Protein AF-A0A4P9Z6X3-F1 (afdb_monomer_lite)

Radius of gyration: 13.65 Å; chains: 1; bounding box: 27×30×36 Å

InterPro domains:
  IPR009288 Gamma-glutamylcyclotransferase, AIG2-like domain [PF06094] (5-85)
  IPR013024 Gamma-glutamyl cyclotransferase-like [cd06661] (5-86)
  IPR036568 Gamma-glutamyl cyclotransferase-like superfamily [SSF110857] (1-85)
  IPR045038 Protein AIG2-like [PTHR31544] (2-85)

Structure (mmCIF, N/CA/C/O backbone):
data_AF-A0A4P9Z6X3-F1
#
_entry.id   AF-A0A4P9Z6X3-F1
#
loop_
_atom_site.group_PDB
_atom_site.id
_atom_site.type_symbol
_atom_site.label_atom_id
_atom_site.label_alt_id
_atom_site.label_comp_id
_atom_site.label_asym_id
_atom_site.label_entity_id
_atom_site.label_seq_id
_atom_site.pdbx_PDB_ins_code
_atom_site.Cartn_x
_atom_site.Cartn_y
_atom_site.Cartn_z
_atom_site.occupancy
_atom_site.B_iso_or_equiv
_atom_site.auth_seq_id
_atom_site.auth_comp_id
_atom_site.auth_asym_id
_atom_site.auth_atom_id
_atom_site.pdbx_PDB_model_num
ATOM 1 N N . MET A 1 1 ? 0.556 14.747 -9.868 1.00 78.62 1 MET A N 1
ATOM 2 C CA . MET A 1 1 ? 1.456 14.269 -8.795 1.00 78.62 1 MET A CA 1
ATOM 3 C C . MET A 1 1 ? 0.613 13.948 -7.586 1.00 78.62 1 MET A C 1
ATOM 5 O O . MET A 1 1 ? -0.182 14.785 -7.176 1.00 78.62 1 MET A O 1
ATOM 9 N N . HIS A 1 2 ? 0.800 12.755 -7.041 1.00 88.88 2 HIS A N 1
ATOM 10 C CA . HIS A 1 2 ? -0.041 12.183 -5.999 1.00 88.88 2 HIS A CA 1
ATOM 11 C C . HIS A 1 2 ? 0.772 11.833 -4.759 1.00 88.88 2 HIS A C 1
ATOM 13 O O . HIS A 1 2 ? 2.006 11.749 -4.799 1.00 88.88 2 HIS A O 1
ATOM 19 N N . ALA A 1 3 ? 0.062 11.632 -3.655 1.00 90.00 3 ALA A N 1
ATOM 20 C CA . ALA A 1 3 ? 0.618 11.104 -2.424 1.00 90.00 3 ALA A CA 1
ATOM 21 C C . ALA A 1 3 ? -0.233 9.926 -1.949 1.00 90.00 3 ALA A C 1
ATOM 23 O O . ALA A 1 3 ? -1.459 10.013 -1.965 1.00 90.00 3 ALA A O 1
ATOM 24 N N . ALA A 1 4 ? 0.418 8.849 -1.518 1.00 90.19 4 ALA A N 1
ATOM 25 C CA . ALA A 1 4 ? -0.241 7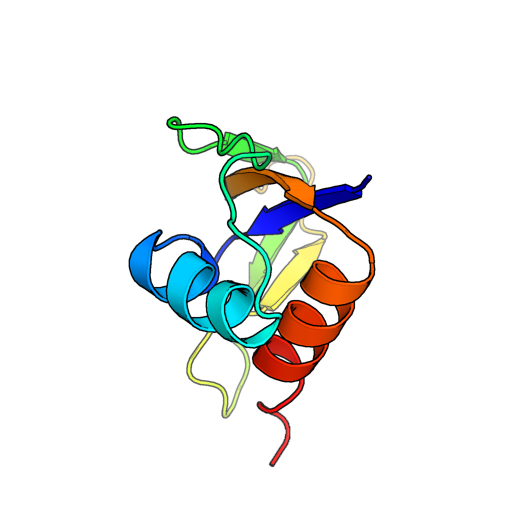.643 -1.034 1.00 90.19 4 ALA A CA 1
ATOM 26 C C . ALA A 1 4 ? 0.335 7.224 0.322 1.00 90.19 4 ALA A C 1
ATOM 28 O O . ALA A 1 4 ? 1.543 7.323 0.560 1.00 90.19 4 ALA A O 1
ATOM 29 N N . PHE A 1 5 ? -0.547 6.775 1.214 1.00 91.00 5 PHE A N 1
ATOM 30 C CA . PHE A 1 5 ? -0.193 6.241 2.524 1.00 91.00 5 PHE A CA 1
ATOM 31 C C . PHE A 1 5 ? -0.253 4.715 2.490 1.00 91.00 5 PHE A C 1
ATOM 33 O O . PHE A 1 5 ? -1.303 4.134 2.220 1.00 91.00 5 PHE A O 1
ATOM 40 N N . PHE A 1 6 ? 0.866 4.070 2.798 1.00 90.19 6 PHE A N 1
ATOM 41 C CA . PHE A 1 6 ? 1.002 2.617 2.792 1.00 90.19 6 PHE A CA 1
ATOM 42 C C . PHE A 1 6 ? 1.075 2.076 4.217 1.00 90.19 6 PHE A C 1
ATOM 44 O O . PHE A 1 6 ? 1.818 2.604 5.040 1.00 90.19 6 PHE A O 1
ATOM 51 N N . TYR A 1 7 ? 0.341 0.999 4.497 1.00 87.94 7 TYR A N 1
ATOM 52 C CA . TYR A 1 7 ? 0.201 0.411 5.840 1.00 87.94 7 TYR A CA 1
ATOM 53 C C . TYR A 1 7 ? 0.457 -1.110 5.884 1.00 87.94 7 TYR A C 1
ATOM 55 O O . TYR A 1 7 ? 0.212 -1.756 6.906 1.00 87.94 7 TYR A O 1
ATOM 63 N N . GLY A 1 8 ? 0.925 -1.679 4.769 1.00 84.31 8 GLY A N 1
ATOM 64 C CA . GLY A 1 8 ? 1.158 -3.111 4.580 1.00 84.31 8 GLY A CA 1
ATOM 65 C C . GLY A 1 8 ? 2.481 -3.404 3.868 1.00 84.31 8 GLY A C 1
ATOM 66 O O . GLY A 1 8 ? 3.517 -2.819 4.186 1.00 84.31 8 GLY A O 1
ATOM 67 N N . SER A 1 9 ? 2.454 -4.303 2.885 1.00 84.06 9 SER A N 1
ATOM 68 C CA . SER A 1 9 ? 3.639 -4.782 2.148 1.00 84.06 9 SER A CA 1
ATOM 69 C C . SER A 1 9 ? 4.424 -3.654 1.455 1.00 84.06 9 SER A C 1
ATOM 71 O O . SER A 1 9 ? 5.659 -3.639 1.487 1.00 84.06 9 SER A O 1
ATOM 73 N N . LEU A 1 10 ? 3.721 -2.651 0.920 1.00 84.75 10 LEU A N 1
ATOM 74 C CA . LEU A 1 10 ? 4.302 -1.480 0.253 1.00 84.75 10 LEU A CA 1
ATOM 75 C C . LEU A 1 10 ? 5.071 -0.527 1.187 1.00 84.75 10 LEU A C 1
ATOM 77 O O . LEU A 1 10 ? 5.773 0.369 0.715 1.00 84.75 10 LEU A O 1
ATOM 81 N N . MET A 1 11 ? 5.022 -0.735 2.509 1.00 86.06 11 MET A N 1
ATOM 82 C CA . MET A 1 11 ? 5.896 -0.016 3.446 1.00 86.06 11 MET A CA 1
ATOM 83 C C . MET A 1 11 ? 7.375 -0.370 3.237 1.00 86.06 11 MET A C 1
ATOM 85 O O . MET A 1 11 ? 8.262 0.436 3.546 1.00 86.06 11 MET A O 1
ATOM 89 N N . HIS A 1 12 ? 7.667 -1.561 2.708 1.00 85.50 12 HIS A N 1
ATOM 90 C CA . HIS A 1 12 ? 9.036 -1.984 2.466 1.00 85.50 12 HIS A CA 1
ATOM 91 C C . HIS A 1 12 ? 9.568 -1.369 1.155 1.00 85.50 12 HIS A C 1
ATOM 93 O O . HIS A 1 12 ? 9.035 -1.659 0.081 1.00 85.50 12 HIS A O 1
ATOM 99 N N . PRO A 1 13 ? 10.666 -0.583 1.182 1.00 83.75 13 PRO A N 1
ATOM 100 C CA . PRO A 1 13 ? 11.127 0.161 0.005 1.00 83.75 13 PRO A CA 1
ATOM 101 C C . PRO A 1 13 ? 11.461 -0.732 -1.195 1.00 83.75 13 PRO A C 1
ATOM 103 O O . PRO A 1 13 ? 11.220 -0.335 -2.328 1.00 83.75 13 PRO A O 1
ATOM 106 N N . LYS A 1 14 ? 11.959 -1.957 -0.965 1.00 85.44 14 LYS A N 1
ATOM 107 C CA . LYS A 1 14 ? 1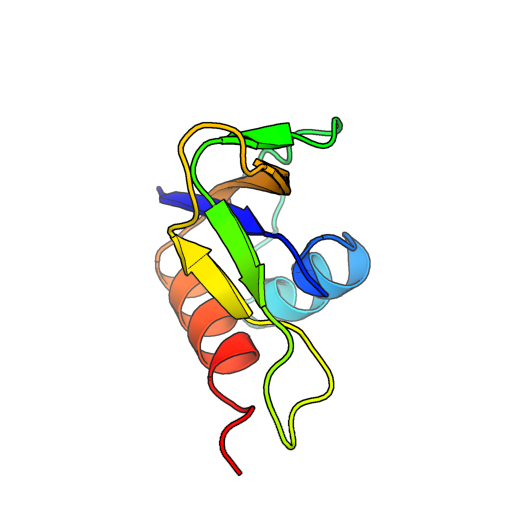2.210 -2.918 -2.056 1.00 85.44 14 LYS A CA 1
ATOM 108 C C . LYS A 1 14 ? 10.936 -3.326 -2.802 1.00 85.44 14 LYS A C 1
ATOM 110 O O . LYS A 1 14 ? 10.997 -3.483 -4.012 1.00 85.44 14 LYS A O 1
ATOM 115 N N . VAL A 1 15 ? 9.811 -3.493 -2.099 1.00 86.31 15 VAL A N 1
ATOM 116 C CA . VAL A 1 15 ? 8.538 -3.894 -2.721 1.00 86.31 15 VAL A CA 1
ATOM 117 C C . VAL A 1 15 ? 7.999 -2.729 -3.542 1.00 86.31 15 VAL A C 1
ATOM 119 O O . VAL A 1 15 ? 7.735 -2.891 -4.728 1.00 86.31 15 VAL A O 1
ATOM 122 N N . LEU A 1 16 ? 7.961 -1.532 -2.950 1.00 86.25 16 LEU A N 1
ATOM 123 C CA . LEU A 1 16 ? 7.555 -0.311 -3.645 1.00 86.25 16 LEU A CA 1
ATOM 124 C C . LEU A 1 16 ? 8.395 -0.064 -4.909 1.00 86.25 16 LEU A C 1
ATOM 126 O O . LEU A 1 16 ? 7.849 0.176 -5.982 1.00 86.25 16 LEU A O 1
ATOM 130 N N . HIS A 1 17 ? 9.722 -0.176 -4.801 1.00 85.94 17 HIS A N 1
ATOM 131 C CA . HIS A 1 17 ? 10.618 -0.008 -5.942 1.00 85.94 17 HIS A CA 1
ATOM 132 C C . HIS A 1 17 ? 10.408 -1.093 -7.003 1.00 85.94 17 HIS A C 1
ATOM 134 O O . HIS A 1 17 ? 10.452 -0.790 -8.188 1.00 85.94 17 HIS A O 1
ATOM 140 N N . ALA A 1 18 ? 10.164 -2.346 -6.609 1.00 86.44 18 ALA A N 1
ATOM 141 C CA . ALA A 1 18 ? 9.899 -3.426 -7.556 1.00 86.44 18 ALA A CA 1
ATOM 142 C C . ALA A 1 18 ? 8.603 -3.201 -8.347 1.00 86.44 18 ALA A C 1
ATOM 144 O O . ALA A 1 18 ? 8.587 -3.452 -9.549 1.00 86.44 18 ALA A O 1
ATOM 145 N N . VAL A 1 19 ? 7.543 -2.698 -7.704 1.00 86.31 19 VAL A N 1
ATOM 146 C CA . VAL A 1 19 ? 6.280 -2.361 -8.383 1.00 86.31 19 VAL A CA 1
ATOM 147 C C . VAL A 1 19 ? 6.490 -1.191 -9.341 1.00 86.31 19 VAL A C 1
ATOM 149 O O . VAL A 1 19 ? 6.120 -1.273 -10.509 1.00 86.31 19 VAL A O 1
ATOM 152 N N . ILE A 1 20 ? 7.152 -0.130 -8.881 1.00 85.81 20 ILE A N 1
ATOM 153 C CA . ILE A 1 20 ? 7.319 1.105 -9.654 1.00 85.81 20 ILE A CA 1
ATOM 154 C C . ILE A 1 20 ? 8.320 0.953 -10.796 1.00 85.81 20 ILE A C 1
ATOM 156 O O . ILE A 1 20 ? 8.083 1.489 -11.875 1.00 85.81 20 ILE A O 1
ATOM 160 N N . ALA A 1 21 ? 9.382 0.164 -10.626 1.00 84.00 21 ALA A N 1
ATOM 161 C CA . ALA A 1 21 ? 10.346 -0.110 -11.691 1.00 84.00 21 ALA A CA 1
ATOM 162 C C . ALA A 1 21 ? 9.697 -0.748 -12.935 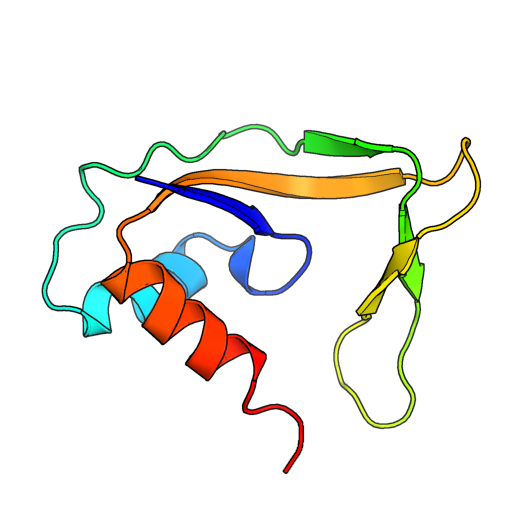1.00 84.00 21 ALA A C 1
ATOM 164 O O . ALA A 1 21 ? 10.248 -0.640 -14.030 1.00 84.00 21 ALA A O 1
ATOM 165 N N . ARG A 1 22 ? 8.508 -1.358 -12.803 1.00 79.44 22 ARG A N 1
ATOM 166 C CA . ARG A 1 22 ? 7.737 -1.892 -13.940 1.00 79.44 22 ARG A CA 1
ATOM 167 C C . ARG A 1 22 ? 7.189 -0.807 -14.871 1.00 79.44 22 ARG A C 1
ATOM 169 O O . ARG A 1 22 ? 6.903 -1.131 -16.016 1.00 79.44 22 ARG A O 1
ATOM 176 N N . SER A 1 23 ? 7.082 0.445 -14.418 1.00 74.94 23 SER A N 1
ATOM 177 C CA . SER A 1 23 ? 6.700 1.593 -15.266 1.00 74.94 23 SER A CA 1
ATOM 178 C C . SER A 1 23 ? 7.813 2.046 -16.216 1.00 74.94 23 SER A C 1
ATOM 180 O O . SER A 1 23 ? 7.594 2.890 -17.074 1.00 74.94 23 SER A O 1
ATOM 182 N N . GLY A 1 24 ? 9.050 1.562 -16.039 1.00 71.25 24 GLY A N 1
ATOM 183 C CA . GLY A 1 24 ? 10.209 2.086 -16.768 1.00 71.25 24 GLY A CA 1
ATOM 184 C C . GLY A 1 24 ? 10.639 3.498 -16.341 1.00 71.25 24 GLY A C 1
ATOM 185 O O . GLY A 1 24 ? 11.645 3.999 -16.842 1.00 71.25 24 GLY A O 1
ATOM 186 N N . MET A 1 25 ? 9.940 4.132 -15.391 1.00 69.12 25 MET A N 1
ATOM 187 C CA . MET A 1 25 ? 10.337 5.409 -14.802 1.00 69.12 25 MET A CA 1
ATOM 188 C C . MET A 1 25 ? 11.241 5.212 -13.585 1.00 69.12 25 MET A C 1
ATOM 190 O O . MET A 1 25 ? 11.043 4.332 -12.747 1.00 69.12 25 MET A O 1
ATOM 194 N N . SER A 1 26 ? 12.237 6.090 -13.457 1.00 65.75 26 SER A N 1
ATOM 195 C CA . SER A 1 26 ? 13.053 6.172 -12.248 1.00 65.75 26 SER A CA 1
ATOM 196 C C . SER A 1 26 ? 12.247 6.818 -11.120 1.00 65.75 26 SER A C 1
ATOM 198 O O . SER A 1 26 ? 11.785 7.954 -11.252 1.00 65.75 26 SER A O 1
ATOM 200 N N . GLY A 1 27 ? 12.145 6.135 -9.976 1.00 66.25 27 GLY A N 1
ATOM 201 C CA . GLY A 1 27 ? 11.530 6.652 -8.746 1.00 66.25 27 GLY A CA 1
ATOM 202 C C . GLY A 1 27 ? 12.280 7.828 -8.097 1.00 66.25 27 GLY A C 1
ATOM 203 O O . GLY A 1 27 ? 11.971 8.193 -6.970 1.00 66.25 27 GLY A O 1
ATOM 204 N N . ALA A 1 28 ? 13.259 8.434 -8.778 1.00 68.56 28 ALA A N 1
ATOM 205 C CA . ALA A 1 28 ? 14.078 9.542 -8.277 1.00 68.56 28 ALA A CA 1
ATOM 206 C C . ALA A 1 28 ? 13.281 10.799 -7.880 1.00 68.56 28 ALA A C 1
ATOM 208 O O . ALA A 1 28 ? 13.770 11.613 -7.104 1.00 68.56 28 ALA A O 1
ATOM 209 N N . HIS A 1 29 ? 12.066 10.966 -8.405 1.00 74.75 29 HIS A 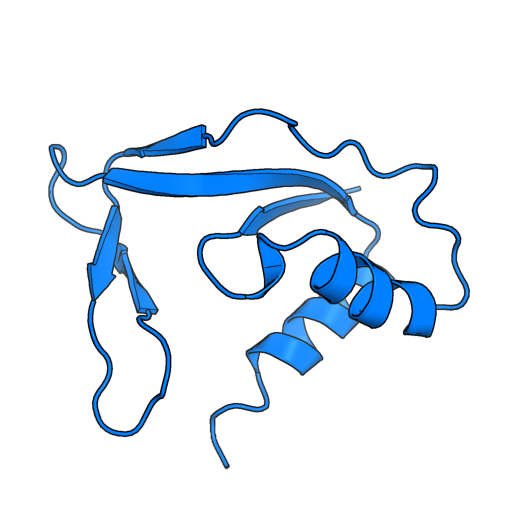N 1
ATOM 210 C CA . HIS A 1 29 ? 11.174 12.084 -8.084 1.00 74.75 29 HIS A CA 1
ATOM 211 C C . HIS A 1 29 ? 10.227 11.783 -6.911 1.00 74.75 29 HIS A C 1
ATOM 213 O O . HIS A 1 29 ? 9.427 12.638 -6.528 1.00 74.75 29 HIS A O 1
ATOM 219 N N . MET A 1 30 ? 10.293 10.573 -6.350 1.00 80.69 30 MET A N 1
ATOM 220 C CA . MET A 1 30 ? 9.462 10.181 -5.224 1.00 80.69 30 MET A CA 1
ATOM 221 C C . MET A 1 30 ? 10.126 10.569 -3.911 1.00 80.69 30 MET A C 1
ATOM 223 O O . MET A 1 30 ? 11.241 10.143 -3.610 1.00 80.69 30 MET A O 1
ATOM 227 N N . ASP A 1 31 ? 9.395 11.320 -3.099 1.00 82.94 31 ASP A N 1
ATOM 228 C CA . ASP A 1 31 ? 9.798 11.630 -1.736 1.00 82.94 31 ASP A CA 1
ATOM 229 C C . ASP A 1 31 ? 9.076 10.684 -0.781 1.00 82.94 31 ASP A C 1
ATOM 231 O O . ASP A 1 31 ? 7.851 10.722 -0.623 1.00 82.94 31 ASP A O 1
ATOM 235 N N . ARG A 1 32 ? 9.840 9.783 -0.172 1.00 82.38 32 ARG A N 1
ATOM 236 C CA . ARG A 1 32 ? 9.322 8.838 0.808 1.00 82.38 32 ARG A CA 1
ATOM 237 C C . ARG A 1 32 ? 9.671 9.338 2.193 1.00 82.38 32 ARG A C 1
ATOM 239 O O . ARG A 1 32 ? 10.846 9.407 2.544 1.00 82.38 32 ARG A O 1
ATOM 246 N N . CYS A 1 33 ? 8.653 9.592 3.009 1.00 79.19 33 CYS A N 1
ATOM 247 C CA . CYS A 1 33 ? 8.876 9.951 4.399 1.00 79.19 33 CYS A CA 1
ATOM 248 C C . CYS A 1 33 ? 9.636 8.815 5.104 1.00 79.19 33 CYS A C 1
ATOM 250 O O . CYS A 1 33 ? 9.124 7.706 5.249 1.00 79.19 33 CYS A O 1
ATOM 252 N N . SER A 1 34 ? 10.870 9.095 5.534 1.00 68.56 34 SER A N 1
ATOM 253 C CA . SER A 1 34 ? 11.730 8.128 6.232 1.00 68.56 34 SER A CA 1
ATOM 254 C C . SER A 1 34 ? 11.153 7.681 7.575 1.00 68.56 34 SER A C 1
ATOM 256 O O . SER A 1 34 ? 11.468 6.594 8.054 1.00 68.56 34 SER A O 1
ATOM 258 N N . ASN A 1 35 ? 10.295 8.512 8.169 1.00 74.69 35 ASN A N 1
ATOM 259 C CA . ASN A 1 35 ? 9.638 8.229 9.434 1.00 74.69 35 ASN A CA 1
ATOM 260 C C . ASN A 1 35 ? 8.291 7.547 9.194 1.00 74.69 35 ASN A C 1
ATOM 262 O 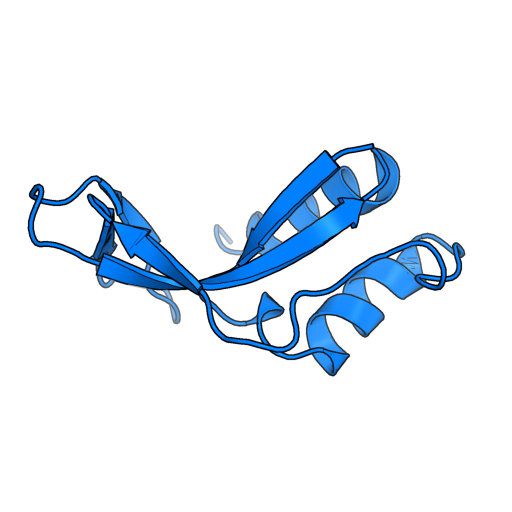O . ASN A 1 35 ? 7.521 7.948 8.320 1.00 74.69 35 ASN A O 1
ATOM 266 N N . HIS A 1 36 ? 7.993 6.556 10.031 1.00 81.50 36 HIS A N 1
ATOM 267 C CA . HIS A 1 36 ? 6.660 5.987 10.112 1.00 81.50 36 HIS A CA 1
ATOM 268 C C . HIS A 1 36 ? 5.675 7.060 10.592 1.00 81.50 36 HIS A C 1
ATOM 270 O O . HIS A 1 36 ? 5.889 7.686 11.630 1.00 81.50 36 HIS A O 1
ATOM 276 N N . LEU A 1 37 ? 4.612 7.281 9.824 1.00 87.69 37 LEU A N 1
ATOM 277 C CA . LEU A 1 37 ? 3.559 8.245 10.119 1.00 87.69 37 LEU A CA 1
ATOM 278 C C . LEU A 1 37 ? 2.336 7.533 10.678 1.00 87.69 37 LEU A C 1
ATOM 280 O O . LEU A 1 37 ? 2.007 6.422 10.265 1.00 87.69 37 LEU A O 1
ATOM 284 N N . SER A 1 38 ? 1.649 8.200 11.594 1.00 88.00 38 SER A N 1
ATOM 285 C CA . SER A 1 38 ? 0.388 7.745 12.154 1.00 88.00 38 SER A CA 1
ATOM 286 C C . SER A 1 38 ? -0.805 8.401 11.469 1.00 88.00 38 SER A C 1
ATOM 288 O O . SER A 1 38 ? -0.921 9.623 11.415 1.00 88.00 38 SER A O 1
ATOM 290 N N . MET A 1 39 ? -1.733 7.577 10.994 1.00 89.19 39 MET A N 1
ATOM 291 C CA . MET A 1 39 ? -3.032 8.000 10.490 1.00 89.19 39 MET A CA 1
ATOM 292 C C . MET A 1 39 ? -4.089 7.743 11.567 1.00 89.19 39 MET A C 1
ATOM 294 O O . MET A 1 39 ? -4.405 6.591 11.864 1.00 89.19 39 MET A O 1
ATOM 298 N N . GLN A 1 40 ? -4.591 8.820 12.174 1.00 93.12 40 GLN A N 1
ATOM 299 C CA . GLN A 1 40 ? -5.623 8.785 13.218 1.00 93.12 40 GLN A CA 1
ATOM 300 C C . GLN A 1 40 ? -7.015 8.539 12.620 1.00 93.12 40 GLN A C 1
ATOM 302 O O . GLN A 1 40 ? -7.287 8.947 11.487 1.00 93.12 40 GLN A O 1
ATOM 307 N N . GLY A 1 41 ? -7.906 7.900 13.375 1.00 92.69 41 GLY A N 1
ATOM 308 C CA . GLY A 1 41 ? -9.265 7.579 12.933 1.00 92.69 41 GLY A CA 1
ATOM 309 C C . GLY A 1 41 ? -9.366 6.316 12.073 1.00 92.69 41 GLY A C 1
ATOM 310 O O . GLY A 1 41 ? -10.402 6.078 11.447 1.00 92.69 41 GLY A O 1
ATOM 311 N N . TYR A 1 42 ? -8.296 5.523 11.993 1.00 92.69 42 TYR A N 1
ATOM 312 C CA . TYR A 1 42 ? -8.240 4.298 11.197 1.00 92.69 42 TYR A CA 1
ATOM 313 C C . TYR A 1 42 ? -7.661 3.153 12.009 1.00 92.69 42 TYR A C 1
ATOM 315 O O . TYR A 1 42 ? -6.780 3.348 12.844 1.00 92.69 42 TYR A O 1
ATOM 323 N N . ARG A 1 43 ? -8.100 1.936 11.694 1.00 92.31 43 ARG A N 1
ATOM 324 C CA . ARG A 1 43 ? -7.592 0.703 12.294 1.00 92.31 43 ARG A CA 1
ATOM 325 C C . ARG A 1 43 ? -7.310 -0.353 11.238 1.00 92.31 43 ARG A C 1
ATOM 327 O O . ARG A 1 43 ? -7.949 -0.399 10.187 1.00 92.31 43 ARG A O 1
ATOM 334 N N . ARG A 1 44 ? -6.378 -1.248 11.561 1.00 90.50 44 ARG A N 1
ATOM 335 C CA . ARG A 1 44 ? -6.149 -2.476 10.794 1.00 90.50 44 ARG A CA 1
ATOM 336 C C . ARG A 1 44 ? -7.160 -3.522 11.243 1.00 90.50 44 ARG A C 1
ATOM 338 O O . ARG A 1 44 ? -7.215 -3.847 12.427 1.00 90.50 44 ARG A O 1
ATOM 345 N N . HIS A 1 45 ? -7.945 -4.033 10.308 1.00 88.50 45 HIS A N 1
ATOM 346 C CA . HIS A 1 45 ? -8.932 -5.071 10.551 1.00 88.50 45 HIS A CA 1
ATOM 347 C C . HIS A 1 45 ? -8.509 -6.360 9.839 1.00 88.50 45 HIS A C 1
ATOM 349 O O . HIS A 1 45 ? -8.268 -6.321 8.632 1.00 88.50 45 HIS A O 1
ATOM 355 N N . PRO A 1 46 ? -8.406 -7.498 10.545 1.00 86.19 46 PRO A N 1
ATOM 356 C CA . PRO A 1 46 ? -8.094 -8.770 9.907 1.00 86.19 46 PRO A CA 1
ATOM 357 C C . PRO A 1 46 ? -9.214 -9.150 8.935 1.00 86.19 46 PRO A C 1
ATOM 359 O O . PRO A 1 46 ? -10.396 -9.002 9.245 1.00 86.19 46 PRO A O 1
ATOM 362 N N . VAL A 1 47 ? -8.846 -9.614 7.747 1.00 85.75 47 VAL A N 1
ATOM 363 C CA . VAL A 1 47 ? -9.798 -10.050 6.723 1.00 85.75 47 VAL A CA 1
ATOM 364 C C . VAL A 1 47 ? -9.753 -11.571 6.658 1.00 85.75 47 VAL A C 1
ATOM 366 O O . VAL A 1 47 ? -8.681 -12.170 6.626 1.00 85.75 47 VAL A O 1
ATOM 369 N N . HIS A 1 48 ? -10.923 -12.210 6.683 1.00 86.25 48 HIS A N 1
ATOM 370 C CA . HIS A 1 48 ? -11.004 -13.657 6.517 1.00 86.25 48 HIS A CA 1
ATOM 371 C C . HIS A 1 48 ? -10.535 -14.043 5.113 1.00 86.25 48 HIS A C 1
ATOM 373 O O . HIS A 1 48 ? -10.945 -13.416 4.142 1.00 86.25 48 HIS A O 1
ATOM 379 N N . HIS 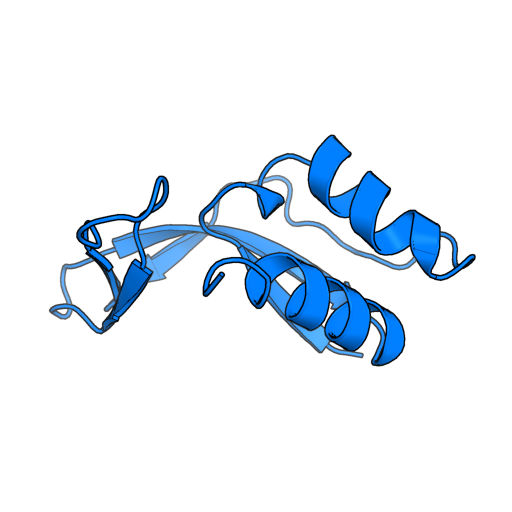A 1 49 ? -9.716 -15.092 5.023 1.00 83.44 49 HIS A N 1
ATOM 380 C CA . HIS A 1 49 ? -9.151 -15.595 3.764 1.00 83.44 49 HIS A CA 1
ATOM 381 C C . HIS A 1 49 ? -8.196 -14.630 3.043 1.00 83.44 49 HIS A C 1
ATOM 383 O O . HIS A 1 49 ? -7.948 -14.810 1.857 1.00 83.44 49 HIS A O 1
ATOM 389 N N . ALA A 1 50 ? -7.629 -13.649 3.750 1.00 80.62 50 ALA A N 1
ATOM 390 C CA . ALA A 1 50 ? -6.558 -12.811 3.223 1.00 80.62 50 ALA A CA 1
ATOM 391 C C . ALA A 1 50 ? -5.353 -12.807 4.170 1.00 80.62 50 ALA A C 1
ATOM 393 O O . ALA A 1 50 ? -5.503 -12.780 5.393 1.00 80.62 50 ALA A O 1
ATOM 394 N N . ASP A 1 51 ? -4.153 -12.782 3.594 1.00 78.25 51 ASP A N 1
ATOM 395 C CA . ASP A 1 51 ? -2.891 -12.793 4.343 1.00 78.25 51 ASP A CA 1
ATOM 396 C C . ASP A 1 51 ? -2.541 -11.433 4.966 1.00 78.25 51 ASP A C 1
ATOM 398 O O . ASP A 1 51 ? -1.560 -11.305 5.704 1.00 78.25 51 ASP A O 1
ATOM 402 N N . TYR A 1 52 ? -3.330 -10.395 4.683 1.00 79.44 52 TYR A N 1
ATOM 403 C CA . TYR A 1 52 ? -3.077 -9.045 5.162 1.00 79.44 52 TYR A CA 1
ATOM 404 C C . TYR A 1 52 ? -4.358 -8.342 5.640 1.00 79.44 52 TYR A C 1
ATOM 406 O O . TYR A 1 52 ? -5.458 -8.603 5.150 1.00 79.44 52 TYR A O 1
ATOM 414 N N . PRO A 1 53 ? -4.234 -7.441 6.633 1.00 84.81 53 PRO A N 1
ATOM 415 C CA . PRO A 1 53 ? -5.373 -6.713 7.173 1.00 84.81 53 PRO A CA 1
ATOM 416 C C . PRO A 1 53 ? -5.816 -5.587 6.234 1.00 84.81 53 PRO A C 1
ATOM 418 O O . PRO A 1 53 ? -4.989 -4.931 5.605 1.00 84.81 53 PRO A O 1
ATOM 421 N N . ALA A 1 54 ? -7.110 -5.281 6.237 1.00 86.38 54 ALA A N 1
ATOM 422 C CA . ALA A 1 54 ? -7.644 -4.078 5.610 1.00 86.38 54 ALA A CA 1
ATOM 423 C C . ALA A 1 54 ? -7.448 -2.860 6.526 1.00 86.38 54 ALA A C 1
ATOM 425 O O . ALA A 1 54 ? -7.602 -2.958 7.747 1.00 86.38 54 ALA A O 1
ATOM 426 N N . CYS A 1 55 ? -7.156 -1.692 5.955 1.00 89.50 55 CYS A N 1
ATOM 427 C CA . CYS A 1 55 ? -7.245 -0.424 6.680 1.00 89.50 55 CYS A CA 1
ATOM 428 C C . CYS A 1 55 ? -8.658 0.144 6.538 1.00 89.50 55 CYS A C 1
ATOM 430 O O . CYS A 1 55 ? -9.086 0.495 5.439 1.00 89.50 55 CYS A O 1
ATOM 432 N N . ILE A 1 56 ? -9.385 0.234 7.650 1.00 90.75 56 ILE A N 1
ATOM 433 C CA . ILE A 1 56 ? -10.760 0.742 7.687 1.00 90.75 56 ILE A CA 1
ATOM 434 C C . ILE A 1 56 ? -10.870 1.898 8.673 1.00 90.75 56 ILE A C 1
ATOM 436 O O . ILE A 1 56 ? -10.052 2.028 9.586 1.00 90.75 56 ILE A O 1
ATOM 440 N N . ARG A 1 57 ? -11.902 2.733 8.514 1.00 91.38 57 ARG A N 1
ATOM 441 C CA . ARG A 1 57 ? -12.208 3.767 9.508 1.00 91.38 57 ARG A CA 1
ATOM 442 C C . ARG A 1 57 ? -12.502 3.118 10.860 1.00 91.38 57 ARG A C 1
ATOM 444 O O . ARG A 1 57 ? -13.249 2.141 10.943 1.00 91.38 57 ARG A O 1
ATOM 451 N N . GLY A 1 58 ? -11.862 3.654 11.887 1.00 91.44 58 GLY A N 1
ATOM 452 C CA . GLY A 1 58 ? -12.008 3.258 13.279 1.00 91.44 58 GLY A CA 1
ATOM 453 C C . GLY A 1 58 ? -12.646 4.370 14.106 1.00 91.44 58 GLY A C 1
ATOM 454 O O . GLY A 1 58 ? -13.298 5.268 13.568 1.00 91.44 58 GLY A O 1
ATOM 455 N N . GLN A 1 59 ? -12.448 4.297 15.417 1.00 92.25 59 GLN A N 1
ATOM 456 C CA . GLN A 1 59 ? -12.774 5.372 16.353 1.00 92.25 59 GLN A CA 1
ATOM 457 C C . GLN A 1 59 ? -11.713 6.483 16.292 1.00 92.25 59 GLN A C 1
ATOM 459 O O . GLN A 1 59 ? -10.656 6.300 15.689 1.00 92.25 59 GLN A O 1
ATOM 464 N N . ALA A 1 60 ? -11.975 7.640 16.903 1.00 88.44 60 ALA A N 1
ATOM 465 C CA . ALA A 1 60 ? -11.049 8.778 16.873 1.00 88.44 60 ALA A CA 1
ATOM 466 C C . ALA A 1 60 ? -9.687 8.453 17.517 1.00 88.44 60 ALA A C 1
ATOM 468 O O . ALA A 1 60 ? -8.665 9.020 17.131 1.00 88.44 60 ALA A O 1
ATOM 469 N N . GLU A 1 61 ? -9.676 7.513 18.459 1.00 90.56 61 GLU A N 1
ATOM 470 C CA . GLU A 1 61 ? -8.494 7.051 19.185 1.00 90.56 61 GLU A CA 1
ATOM 471 C C . GLU A 1 61 ? -7.705 5.985 18.409 1.00 90.56 61 GLU A C 1
ATOM 473 O O . GLU A 1 61 ? -6.550 5.709 18.741 1.00 90.56 61 GLU A O 1
ATOM 478 N N . ASP A 1 62 ? -8.308 5.388 17.374 1.00 92.56 62 ASP A N 1
ATOM 479 C CA . ASP A 1 62 ? -7.649 4.377 16.555 1.00 92.56 62 ASP A CA 1
ATOM 480 C C . ASP A 1 62 ? -6.573 5.013 15.669 1.00 92.56 62 ASP A C 1
ATOM 482 O O . ASP A 1 62 ? -6.717 6.123 15.146 1.00 92.56 62 ASP A O 1
ATOM 486 N N . MET A 1 63 ? -5.480 4.280 15.465 1.00 91.94 63 MET A N 1
ATOM 487 C CA . MET A 1 63 ? -4.342 4.760 14.696 1.00 91.94 63 MET A CA 1
ATOM 488 C C . MET A 1 63 ? -3.702 3.642 13.875 1.00 91.94 63 MET A C 1
ATOM 490 O O . MET A 1 63 ? -3.410 2.557 14.387 1.00 91.94 63 MET A O 1
ATOM 494 N N . VAL A 1 64 ? -3.395 3.932 12.609 1.00 92.44 64 VAL A N 1
ATOM 495 C CA . VAL A 1 64 ? -2.575 3.064 11.753 1.00 92.44 64 VAL A CA 1
ATOM 496 C C . VAL A 1 64 ? -1.228 3.712 11.502 1.00 92.44 64 VAL A C 1
ATOM 498 O O . VAL A 1 64 ? -1.147 4.849 11.049 1.00 92.44 64 VAL A O 1
ATOM 501 N N . VAL A 1 65 ? -0.161 2.970 11.777 1.00 91.38 65 VAL A N 1
ATOM 502 C CA . VAL A 1 65 ? 1.205 3.381 11.463 1.00 91.38 65 VAL A CA 1
ATOM 503 C C . VAL A 1 65 ? 1.566 2.896 10.061 1.00 91.38 65 VAL A C 1
ATOM 505 O O . VAL A 1 65 ? 1.318 1.740 9.723 1.00 91.38 65 VAL A O 1
ATOM 508 N N . GLY A 1 66 ? 2.153 3.775 9.257 1.00 90.75 66 GLY A N 1
ATOM 509 C CA . GLY A 1 66 ? 2.482 3.509 7.863 1.00 90.75 66 GLY A CA 1
ATOM 510 C C . GLY A 1 66 ? 3.549 4.452 7.320 1.00 90.75 66 GLY A C 1
ATOM 511 O O . GLY A 1 66 ? 4.250 5.122 8.075 1.00 90.75 66 GLY A O 1
ATOM 512 N N . VAL A 1 67 ? 3.685 4.499 6.001 1.00 91.56 67 VAL A N 1
ATOM 513 C CA . VAL A 1 67 ? 4.650 5.347 5.292 1.00 91.56 67 VAL A CA 1
ATOM 514 C C . VAL A 1 67 ? 3.902 6.192 4.271 1.00 91.56 67 VAL A C 1
ATOM 516 O O . VAL A 1 67 ? 3.131 5.661 3.476 1.00 91.56 67 VAL A O 1
ATOM 519 N N . LEU A 1 68 ? 4.150 7.502 4.266 1.00 90.50 68 LEU A N 1
ATOM 520 C CA . LEU A 1 68 ? 3.655 8.396 3.222 1.00 90.50 68 LEU A CA 1
ATOM 521 C C . LEU A 1 68 ? 4.703 8.529 2.124 1.00 90.50 68 LEU A C 1
ATOM 523 O O . LEU A 1 68 ? 5.871 8.822 2.387 1.00 90.50 68 LEU A O 1
ATOM 527 N N . VAL A 1 69 ? 4.260 8.347 0.890 1.00 90.00 69 VAL A N 1
ATOM 528 C CA . VAL A 1 69 ? 5.073 8.544 -0.304 1.00 90.00 69 VAL A CA 1
ATOM 529 C C . VAL A 1 69 ? 4.424 9.629 -1.141 1.00 90.00 69 VAL A C 1
ATOM 531 O O . VAL A 1 69 ? 3.225 9.578 -1.409 1.00 90.00 69 VAL A O 1
ATOM 534 N N . ARG A 1 70 ? 5.215 10.617 -1.541 1.00 90.25 70 ARG A N 1
ATOM 535 C CA . ARG A 1 70 ? 4.816 11.754 -2.371 1.00 90.25 70 ARG A CA 1
ATOM 536 C C . ARG A 1 70 ? 5.535 11.684 -3.713 1.00 90.25 70 ARG A C 1
ATOM 538 O O . ARG A 1 70 ? 6.547 11.003 -3.852 1.00 90.25 70 ARG A O 1
ATOM 545 N N . GLY A 1 71 ? 5.016 12.415 -4.696 1.00 88.50 71 GLY A N 1
ATOM 546 C CA . GLY A 1 71 ? 5.604 12.451 -6.035 1.00 88.50 71 GLY A CA 1
ATOM 547 C C . GLY A 1 71 ? 5.248 11.222 -6.869 1.00 88.50 71 GLY A C 1
ATOM 548 O O . GLY A 1 71 ? 6.001 10.848 -7.753 1.00 88.50 71 GLY A O 1
ATOM 549 N N . LEU A 1 72 ? 4.112 10.574 -6.605 1.00 88.50 72 LEU A N 1
ATOM 550 C CA . LEU A 1 72 ? 3.624 9.485 -7.452 1.00 88.50 72 LEU A CA 1
ATOM 551 C C . LEU A 1 72 ? 2.997 10.053 -8.738 1.00 88.50 72 LEU A C 1
ATOM 553 O O . LEU A 1 72 ? 2.283 11.062 -8.698 1.00 88.50 72 LEU A O 1
ATOM 557 N N . THR A 1 73 ? 3.273 9.424 -9.879 1.00 89.69 73 THR A N 1
ATOM 558 C CA . THR A 1 73 ? 2.618 9.712 -11.165 1.00 89.69 73 THR A CA 1
ATOM 559 C C . THR A 1 73 ? 1.339 8.885 -11.305 1.00 89.69 73 THR A C 1
ATOM 561 O O . THR A 1 73 ? 1.110 7.955 -10.531 1.00 89.69 73 THR A O 1
ATOM 564 N N . ASP A 1 74 ? 0.501 9.208 -12.290 1.00 89.38 74 ASP A N 1
ATOM 565 C CA . ASP A 1 74 ? -0.713 8.430 -12.581 1.00 89.38 74 ASP A CA 1
ATOM 566 C C . ASP A 1 74 ? -0.389 6.977 -12.971 1.00 89.38 74 ASP A C 1
ATOM 568 O O . ASP A 1 74 ? -1.080 6.048 -12.564 1.00 89.38 74 ASP A O 1
ATOM 572 N N . GLU A 1 75 ? 0.713 6.758 -13.691 1.00 88.06 75 GLU A N 1
ATOM 573 C CA . GLU A 1 75 ? 1.176 5.415 -14.051 1.00 88.06 75 GLU A CA 1
ATOM 574 C C . GLU A 1 75 ? 1.655 4.622 -12.827 1.00 88.06 75 GLU A C 1
ATOM 576 O O . GLU A 1 75 ? 1.351 3.435 -12.706 1.00 88.06 75 GLU A O 1
ATOM 581 N N . HIS A 1 76 ? 2.334 5.275 -11.872 1.00 87.88 76 HIS A N 1
ATOM 582 C CA . HIS A 1 76 ? 2.668 4.630 -10.602 1.00 87.88 76 HIS A CA 1
ATOM 583 C C . HIS A 1 76 ? 1.405 4.211 -9.846 1.00 87.88 76 HIS A C 1
ATOM 585 O O . HIS A 1 76 ? 1.369 3.097 -9.333 1.00 87.88 76 HIS A O 1
ATOM 591 N N . LEU A 1 77 ? 0.377 5.068 -9.785 1.00 87.62 77 LEU A N 1
ATOM 592 C CA . LEU A 1 77 ? -0.889 4.718 -9.135 1.00 87.62 77 LEU A CA 1
ATOM 593 C C . LEU A 1 77 ? -1.555 3.515 -9.806 1.00 87.62 77 LEU A C 1
ATOM 595 O O . LEU A 1 77 ? -1.916 2.579 -9.108 1.00 87.62 77 LEU A O 1
ATOM 599 N N . CYS A 1 78 ? -1.619 3.484 -11.138 1.00 88.44 78 CYS A N 1
ATOM 600 C CA . CYS A 1 78 ? -2.183 2.353 -11.878 1.00 88.44 78 CYS A CA 1
ATOM 601 C C . CYS A 1 78 ? -1.476 1.026 -11.540 1.00 88.44 78 CYS A C 1
ATOM 603 O O . CYS A 1 78 ? -2.124 0.013 -11.285 1.00 88.44 78 CYS A O 1
ATOM 605 N N . LEU A 1 79 ? -0.140 1.027 -11.472 1.00 88.12 79 LEU A N 1
ATOM 606 C CA . LEU A 1 79 ? 0.625 -0.167 -11.093 1.00 88.12 79 LEU A CA 1
ATOM 607 C C . LEU A 1 79 ? 0.403 -0.581 -9.636 1.00 88.12 79 LEU A C 1
ATOM 609 O O . LEU A 1 79 ? 0.357 -1.777 -9.346 1.00 88.12 79 LEU A O 1
ATOM 613 N N . LEU A 1 80 ? 0.289 0.390 -8.727 1.00 88.81 80 LEU A N 1
ATOM 614 C CA . LEU A 1 80 ? 0.011 0.138 -7.313 1.00 88.81 80 LEU A CA 1
ATOM 615 C C . LEU A 1 80 ? -1.404 -0.422 -7.123 1.00 88.81 80 LEU A C 1
ATOM 617 O O . LEU A 1 80 ? -1.569 -1.373 -6.365 1.00 88.81 80 LEU A O 1
ATOM 621 N N . ASP A 1 81 ? -2.386 0.098 -7.859 1.00 87.31 81 ASP A N 1
ATOM 622 C CA . ASP A 1 81 ? -3.764 -0.398 -7.855 1.00 87.31 81 ASP A CA 1
ATOM 623 C C . ASP A 1 81 ? -3.844 -1.831 -8.393 1.00 87.31 81 ASP A C 1
ATOM 625 O O . ASP A 1 81 ? -4.522 -2.670 -7.806 1.00 87.31 81 ASP A O 1
ATOM 629 N N . ILE A 1 82 ? -3.111 -2.152 -9.467 1.00 87.00 82 ILE A N 1
ATOM 630 C CA . ILE A 1 82 ? -3.016 -3.531 -9.977 1.00 87.00 82 ILE A CA 1
ATOM 631 C C . ILE A 1 82 ? -2.374 -4.449 -8.930 1.00 87.00 82 ILE A C 1
ATOM 633 O O . ILE A 1 82 ? -2.849 -5.561 -8.718 1.00 87.00 82 ILE A O 1
ATOM 637 N N . PHE A 1 83 ? -1.307 -3.994 -8.266 1.00 85.19 83 PHE A N 1
ATOM 638 C CA . PHE A 1 83 ? -0.605 -4.783 -7.254 1.00 85.19 83 PHE A CA 1
ATOM 639 C C . PHE A 1 83 ? -1.473 -5.076 -6.020 1.00 85.19 83 PHE A C 1
ATOM 641 O O . PHE A 1 83 ? -1.482 -6.207 -5.543 1.00 85.19 83 PHE A O 1
ATOM 648 N N . GLU A 1 84 ? -2.208 -4.085 -5.514 1.00 81.56 84 GLU A N 1
ATOM 649 C CA . GLU A 1 84 ? -3.098 -4.244 -4.351 1.00 81.56 84 GLU A CA 1
ATOM 650 C C . GLU A 1 84 ? -4.449 -4.892 -4.720 1.00 81.56 84 GLU A C 1
ATOM 652 O O . GLU A 1 84 ? -5.129 -5.453 -3.860 1.00 81.56 84 GLU A O 1
ATOM 657 N N . GLY A 1 85 ? -4.856 -4.829 -5.992 1.00 70.81 85 GLY A N 1
ATOM 658 C CA . GLY A 1 85 ? -6.125 -5.365 -6.491 1.00 70.81 85 GLY A CA 1
ATOM 659 C C . GLY A 1 85 ? -6.113 -6.858 -6.837 1.00 70.81 85 GLY A C 1
ATOM 660 O O . GLY A 1 85 ? -7.180 -7.468 -6.901 1.00 70.81 85 GLY A O 1
ATOM 661 N N . ASP A 1 86 ? -4.942 -7.476 -7.023 1.00 59.56 86 ASP A N 1
ATOM 662 C CA . ASP A 1 86 ? -4.822 -8.884 -7.453 1.00 59.56 86 ASP A CA 1
ATOM 663 C C . ASP A 1 86 ? -5.139 -9.909 -6.343 1.00 59.56 86 ASP A C 1
ATOM 665 O O . ASP A 1 86 ? -4.983 -11.115 -6.510 1.00 59.56 86 ASP A O 1
ATOM 669 N N . VAL A 1 87 ? -5.616 -9.446 -5.189 1.00 53.25 87 VAL A N 1
ATOM 670 C CA . VAL A 1 87 ? -5.839 -10.275 -3.995 1.00 53.25 87 VAL A CA 1
ATOM 671 C C . VAL A 1 87 ? -7.301 -10.704 -3.837 1.00 53.25 87 VAL A C 1
ATOM 673 O O . VAL A 1 87 ? -7.790 -11.001 -2.751 1.00 53.25 87 VAL A O 1
ATOM 676 N N . SER A 1 88 ? -8.032 -10.723 -4.947 1.00 40.75 88 SER A N 1
ATOM 677 C CA . SER A 1 88 ? -9.401 -11.247 -5.014 1.00 40.75 88 SER A CA 1
ATOM 678 C C . SER A 1 88 ? -9.522 -12.482 -5.913 1.00 40.75 88 SER A C 1
ATOM 680 O O . SER A 1 88 ? -10.616 -12.759 -6.403 1.00 40.75 88 SER A O 1
ATOM 682 N N . ARG A 1 89 ? -8.428 -13.213 -6.168 1.00 37.22 89 ARG A N 1
ATOM 683 C CA . ARG A 1 89 ? -8.468 -14.485 -6.906 1.00 37.22 89 ARG A CA 1
ATOM 684 C C . ARG A 1 89 ? -8.282 -15.697 -6.012 1.00 37.22 89 ARG A C 1
ATOM 686 O O . ARG A 1 89 ? -7.368 -15.668 -5.166 1.00 37.22 89 ARG A O 1
#

Secondary structure (DSSP, 8-state):
-EEEEE-SGGGSHHHHHHHHGGGS--GGG-EE-SSPEEEETEEEE--TT-SS-EEEE--TT-EEEEEEEEEE-HHHHHHHHHHHHGGG-

Sequence (89 aa):
MHAAFFYGSLMHPKVLHAVIARSGMSGAHMDRCSNHLSMQGYRRHPVHHADYPACIRGQAEDMVVGVLVRGLTDEHLCLLDIFEGDVSR

pLDDT: mean 83.61, std 10.28, range [37.22, 93.12]

Organism: NCBI:txid1712513

Foldseek 3Di:
DDKDWDQPPCLDVVVLCVLQVVVVDDCPQKDKDPDWDKDFQWAFADDPPFPGTDIDGDDRRHIGTTIMMPDDDPVSVVSVCVVVVVRPD